Protein AF-A0A958QCX0-F1 (afdb_monomer)

Mean predicted aligned error: 9.84 Å

Radius of gyration: 19.13 Å; Cα contacts (8 Å, |Δi|>4): 173; chains: 1; bounding box: 51×43×52 Å

Structure (mmCIF, N/CA/C/O backbone):
data_AF-A0A958QCX0-F1
#
_entry.id   AF-A0A958QCX0-F1
#
loop_
_atom_site.group_PDB
_atom_site.id
_atom_site.type_symbol
_atom_site.label_atom_id
_atom_site.label_alt_id
_atom_site.label_comp_id
_atom_site.label_asym_id
_atom_site.label_entity_id
_atom_site.label_seq_id
_atom_site.pdbx_PDB_ins_code
_atom_site.Cartn_x
_atom_site.Cartn_y
_atom_site.Cartn_z
_atom_site.occupancy
_atom_site.B_iso_or_equiv
_atom_site.auth_seq_id
_atom_site.auth_comp_id
_atom_site.auth_asym_id
_atom_site.auth_atom_id
_atom_site.pdbx_PDB_model_num
ATOM 1 N N . MET A 1 1 ? 32.734 26.027 -24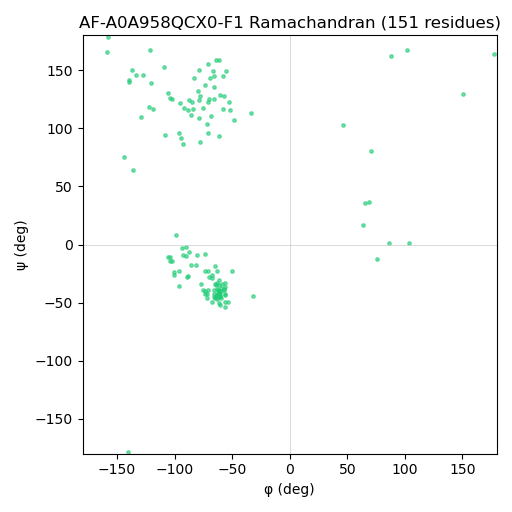.682 1.00 41.69 1 MET A N 1
ATOM 2 C CA . MET A 1 1 ? 32.641 24.551 -24.667 1.00 41.69 1 MET A CA 1
ATOM 3 C C . MET A 1 1 ? 31.955 24.140 -23.377 1.00 41.69 1 MET A C 1
ATOM 5 O O . MET A 1 1 ? 32.583 24.172 -22.328 1.00 41.69 1 MET A O 1
ATOM 9 N N . SER A 1 2 ? 30.650 23.872 -23.441 1.00 46.78 2 SER A N 1
ATOM 10 C CA . SER A 1 2 ? 29.896 23.323 -22.310 1.00 46.78 2 SER A CA 1
ATOM 11 C C . SER A 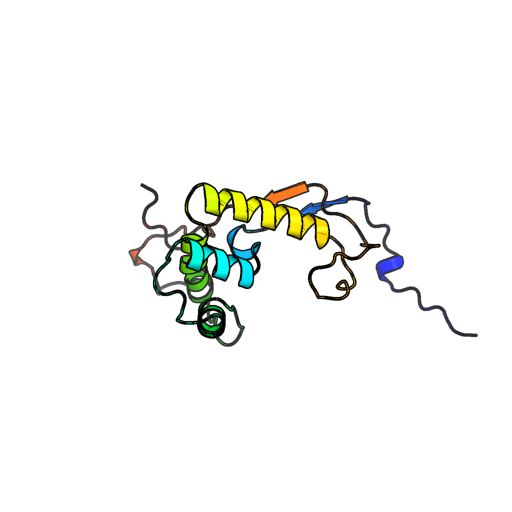1 2 ? 30.336 21.875 -22.117 1.00 46.78 2 SER A C 1
ATOM 13 O O . SER A 1 2 ? 30.280 21.096 -23.068 1.00 46.78 2 SER A O 1
ATOM 15 N N . LYS A 1 3 ? 30.833 21.518 -20.930 1.00 49.53 3 LYS A N 1
ATOM 16 C CA . LYS A 1 3 ? 31.005 20.110 -20.571 1.00 49.53 3 LYS A CA 1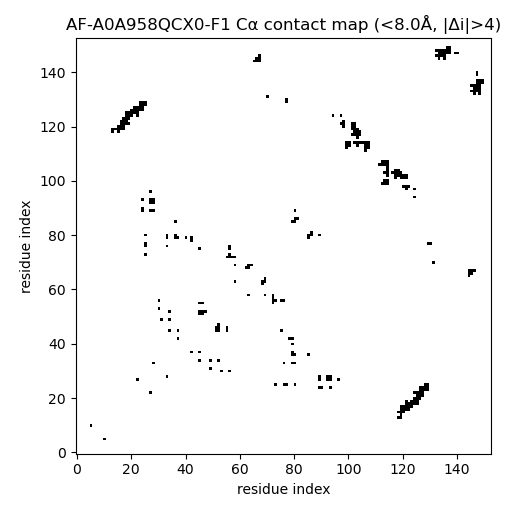
ATOM 17 C C . LYS A 1 3 ? 29.596 19.541 -20.429 1.00 49.53 3 LYS A C 1
ATOM 19 O O . LYS A 1 3 ? 28.893 19.922 -19.500 1.00 49.53 3 LYS A O 1
ATOM 24 N N . ASN A 1 4 ? 29.189 18.668 -21.348 1.00 50.91 4 ASN A N 1
ATOM 25 C CA . ASN A 1 4 ? 28.051 17.781 -21.124 1.00 50.91 4 ASN A CA 1
ATOM 26 C C . ASN A 1 4 ? 28.422 16.909 -19.922 1.00 50.91 4 ASN A C 1
ATOM 28 O O . ASN A 1 4 ? 29.149 15.930 -20.069 1.00 50.91 4 ASN A O 1
ATOM 32 N N . SER A 1 5 ? 28.028 17.328 -18.721 1.00 56.41 5 SER A N 1
ATOM 33 C CA . SER A 1 5 ? 28.139 16.497 -17.531 1.00 56.41 5 SER A CA 1
ATOM 34 C C . SER A 1 5 ? 27.099 15.400 -17.686 1.00 56.41 5 SER A C 1
ATOM 36 O O . SER A 1 5 ? 25.916 15.631 -17.445 1.00 56.41 5 SER A O 1
ATOM 38 N N . VAL A 1 6 ? 27.535 14.250 -18.186 1.00 59.22 6 VAL A N 1
ATOM 39 C CA . VAL A 1 6 ? 26.744 13.022 -18.146 1.00 59.22 6 VAL A CA 1
ATOM 40 C C . VAL A 1 6 ? 26.416 12.763 -16.674 1.00 59.22 6 VAL A C 1
ATOM 42 O O . VAL A 1 6 ? 27.309 12.855 -15.827 1.00 59.22 6 VAL A O 1
ATOM 45 N N . ASP A 1 7 ? 25.137 12.555 -16.351 1.00 62.31 7 ASP A N 1
ATOM 46 C CA . ASP A 1 7 ? 24.739 12.190 -14.991 1.00 62.31 7 ASP A CA 1
ATOM 47 C C . ASP A 1 7 ? 25.442 10.861 -14.662 1.00 62.31 7 ASP A C 1
ATOM 49 O O . ASP A 1 7 ? 25.340 9.927 -15.457 1.00 62.31 7 ASP A O 1
ATOM 53 N N . PRO A 1 8 ? 26.158 10.731 -13.530 1.00 61.44 8 PRO A N 1
ATOM 54 C CA . PRO A 1 8 ? 26.827 9.487 -13.140 1.00 61.44 8 PRO A CA 1
ATOM 55 C C . PRO A 1 8 ? 25.921 8.246 -13.188 1.00 61.44 8 PRO A C 1
ATOM 57 O O . PRO A 1 8 ? 26.400 7.121 -13.297 1.00 61.44 8 PRO A O 1
ATOM 60 N N . LYS A 1 9 ? 24.597 8.425 -13.107 1.00 59.84 9 LYS A N 1
ATOM 61 C CA . LYS A 1 9 ? 23.612 7.342 -13.233 1.00 59.84 9 LYS A CA 1
ATOM 62 C C . LYS A 1 9 ? 23.432 6.819 -14.660 1.00 59.84 9 LYS A C 1
ATOM 64 O O . LYS A 1 9 ? 23.010 5.673 -14.800 1.00 59.84 9 LYS A O 1
ATOM 69 N N . ASP A 1 10 ? 23.767 7.617 -15.672 1.00 66.19 10 ASP A N 1
ATOM 70 C CA . ASP A 1 10 ? 23.792 7.219 -17.085 1.00 66.19 10 ASP A CA 1
ATOM 71 C C . ASP A 1 10 ? 25.082 6.443 -17.441 1.00 66.19 10 ASP A C 1
ATOM 73 O O . ASP A 1 10 ? 25.176 5.865 -18.522 1.00 66.19 10 ASP A O 1
ATOM 77 N N . GLU A 1 11 ? 26.073 6.386 -16.536 1.00 74.19 11 GLU A N 1
ATOM 78 C CA . GLU A 1 11 ? 27.278 5.548 -16.687 1.00 74.19 11 GLU A CA 1
ATOM 79 C C . GLU A 1 11 ? 27.039 4.083 -16.275 1.00 74.19 11 GLU A C 1
ATOM 81 O O . GLU A 1 11 ? 27.812 3.192 -16.637 1.00 74.19 11 GLU A O 1
ATOM 86 N N . ILE A 1 12 ? 25.967 3.811 -15.524 1.00 81.75 12 ILE A N 1
ATOM 87 C CA . ILE A 1 12 ? 25.613 2.466 -15.065 1.00 81.75 12 ILE A CA 1
ATOM 88 C C . ILE A 1 12 ? 24.750 1.784 -16.129 1.00 81.75 12 ILE A C 1
ATOM 90 O O . ILE A 1 12 ? 23.680 2.269 -16.491 1.00 81.75 12 ILE A O 1
ATOM 94 N N . ASN A 1 13 ? 25.181 0.607 -16.586 1.00 86.88 13 ASN A N 1
ATOM 95 C CA . ASN A 1 13 ? 24.378 -0.234 -17.469 1.00 86.88 13 ASN A CA 1
ATOM 96 C C . ASN A 1 13 ? 23.301 -0.976 -16.660 1.00 86.88 13 ASN A C 1
ATOM 98 O O . ASN A 1 13 ? 23.538 -2.073 -16.148 1.00 86.88 13 ASN A O 1
ATOM 102 N N . TRP A 1 14 ? 22.139 -0.345 -16.492 1.00 88.38 14 TRP A N 1
ATOM 103 C CA . TRP A 1 14 ? 20.999 -0.934 -15.791 1.00 88.38 14 TRP A CA 1
ATOM 104 C C . TRP A 1 14 ? 20.385 -2.090 -16.594 1.00 88.38 14 TRP A C 1
ATOM 106 O O . TRP A 1 14 ? 20.303 -2.018 -17.821 1.00 88.38 14 TRP A O 1
ATOM 116 N N . PRO A 1 15 ? 19.923 -3.162 -15.928 1.00 91.94 15 PRO A N 1
ATOM 117 C CA . PRO A 1 15 ? 19.150 -4.193 -16.604 1.00 91.94 15 PRO A CA 1
ATOM 118 C C . PRO A 1 15 ? 17.799 -3.632 -17.062 1.00 91.94 15 PRO A C 1
ATOM 120 O O . PRO A 1 15 ? 17.206 -2.791 -16.389 1.00 91.94 15 PRO A O 1
ATOM 123 N N . GLU A 1 16 ? 17.262 -4.163 -18.162 1.00 91.50 16 GLU A N 1
ATOM 124 C CA . GLU A 1 16 ? 15.935 -3.776 -18.666 1.00 91.50 16 GLU A CA 1
ATOM 125 C C . GLU A 1 16 ? 14.836 -3.987 -17.609 1.00 91.50 16 GLU A C 1
ATOM 127 O O . GLU A 1 16 ? 13.926 -3.166 -17.461 1.00 91.50 16 GLU A O 1
ATOM 132 N N . THR A 1 17 ? 14.945 -5.072 -16.834 1.00 94.75 17 THR A N 1
ATOM 133 C CA . THR A 1 17 ? 14.000 -5.412 -15.767 1.00 94.75 17 THR A CA 1
ATOM 134 C C . THR A 1 17 ? 14.694 -5.806 -14.470 1.00 94.75 17 THR A C 1
ATOM 136 O O . THR A 1 17 ? 15.712 -6.499 -14.496 1.00 94.75 17 THR A O 1
ATOM 139 N N . VAL A 1 18 ? 14.077 -5.469 -13.337 1.00 95.31 18 VAL A N 1
ATOM 140 C CA . VAL A 1 18 ? 14.479 -5.912 -11.992 1.00 95.31 18 VAL A CA 1
ATOM 141 C C . VAL A 1 18 ? 13.354 -6.678 -11.288 1.00 95.31 18 VAL A C 1
ATOM 143 O O . VAL A 1 18 ? 12.198 -6.666 -11.722 1.00 95.31 18 VAL A O 1
ATOM 146 N N . THR A 1 19 ? 13.700 -7.343 -10.184 1.00 95.44 19 THR A N 1
ATOM 147 C CA . THR A 1 19 ? 12.731 -7.930 -9.248 1.00 95.44 19 THR A CA 1
ATOM 148 C C . THR A 1 19 ? 12.630 -7.058 -8.001 1.00 95.44 19 THR A C 1
ATOM 150 O O . THR A 1 19 ? 13.645 -6.806 -7.357 1.00 95.44 19 THR A O 1
ATOM 153 N N . GLU A 1 20 ? 11.418 -6.645 -7.639 1.00 92.75 20 GLU A N 1
ATOM 154 C CA . GLU A 1 20 ? 11.129 -6.029 -6.340 1.00 92.75 20 GLU A CA 1
ATOM 155 C C . GLU A 1 20 ? 10.895 -7.137 -5.303 1.00 92.75 20 GLU A C 1
ATOM 157 O O . GLU A 1 20 ? 9.973 -7.942 -5.452 1.00 92.75 20 GLU A O 1
ATOM 162 N N . LEU A 1 21 ? 11.757 -7.210 -4.287 1.00 93.12 21 LEU A N 1
ATOM 163 C CA . LEU A 1 21 ? 11.828 -8.315 -3.318 1.00 93.12 21 LEU A CA 1
ATOM 164 C C . LEU A 1 21 ? 11.175 -7.989 -1.962 1.00 93.12 21 LEU A C 1
ATOM 166 O O . LEU A 1 21 ? 10.973 -8.877 -1.119 1.00 93.12 21 LEU A O 1
ATOM 170 N N . HIS A 1 22 ? 10.892 -6.712 -1.694 1.00 89.69 22 HIS A N 1
ATOM 171 C CA . HIS A 1 22 ? 10.427 -6.261 -0.388 1.00 89.69 22 HIS A CA 1
ATOM 172 C C . HIS A 1 22 ? 9.409 -5.135 -0.528 1.00 89.69 22 HIS A C 1
ATOM 174 O O . HIS A 1 22 ? 9.660 -3.978 -0.200 1.00 89.69 22 HIS A O 1
ATOM 180 N N . VAL A 1 23 ? 8.198 -5.517 -0.923 1.00 88.94 23 VAL A N 1
ATOM 181 C CA . VAL A 1 23 ? 7.036 -4.632 -0.903 1.00 88.94 23 VAL A CA 1
ATOM 182 C C . VAL A 1 23 ? 5.934 -5.216 -0.017 1.00 88.94 23 VAL A C 1
ATOM 184 O O . VAL A 1 23 ? 5.673 -6.421 -0.029 1.00 88.94 23 VAL A O 1
ATOM 187 N N . HIS A 1 24 ? 5.282 -4.361 0.769 1.00 90.75 24 HIS A N 1
ATOM 188 C CA . HIS A 1 24 ? 4.166 -4.742 1.638 1.00 90.75 24 HIS A CA 1
ATOM 189 C C . HIS A 1 24 ? 2.852 -4.252 1.054 1.00 90.75 24 HIS A C 1
ATOM 191 O O . HIS A 1 24 ? 2.716 -3.066 0.754 1.00 90.75 24 HIS A O 1
ATOM 197 N N . LEU A 1 25 ? 1.857 -5.134 0.962 1.00 91.44 25 LEU A N 1
ATOM 198 C CA . LEU A 1 25 ? 0.535 -4.802 0.426 1.00 91.44 25 LEU A CA 1
ATOM 199 C C . LEU A 1 25 ? -0.128 -3.633 1.173 1.00 91.44 25 LEU A C 1
ATOM 201 O O . LEU A 1 25 ? -0.739 -2.775 0.537 1.00 91.44 25 LEU A O 1
ATOM 205 N N . GLY A 1 26 ? 0.067 -3.557 2.494 1.00 88.38 26 GLY A N 1
ATOM 206 C CA . GLY A 1 26 ? -0.401 -2.446 3.330 1.00 88.38 26 GLY A CA 1
ATOM 207 C C . GLY A 1 26 ? 0.110 -1.082 2.873 1.00 88.38 26 GLY A C 1
ATOM 208 O O . GLY A 1 26 ? -0.649 -0.127 2.795 1.00 88.38 26 GLY A O 1
ATOM 209 N N . GLY A 1 27 ? 1.387 -0.999 2.499 1.00 88.50 27 GLY A N 1
ATOM 210 C CA . GLY A 1 27 ? 2.010 0.251 2.057 1.00 88.50 27 GLY A CA 1
ATOM 211 C C . GLY A 1 27 ? 1.909 0.507 0.552 1.00 88.50 27 GLY A C 1
ATOM 212 O O . GLY A 1 27 ? 2.392 1.528 0.079 1.00 88.50 27 GLY A O 1
ATOM 213 N N . SER A 1 28 ? 1.325 -0.419 -0.213 1.00 90.81 28 SER A N 1
ATOM 214 C CA . SER A 1 28 ? 1.327 -0.365 -1.685 1.00 90.81 28 SER A CA 1
ATOM 215 C C . SER A 1 28 ? 0.104 0.321 -2.285 1.00 90.81 28 SER A C 1
ATOM 217 O O . SER A 1 28 ? 0.051 0.529 -3.496 1.00 90.81 28 SER A O 1
ATOM 219 N N . VAL A 1 29 ? -0.905 0.628 -1.468 1.00 93.00 29 VAL A N 1
ATOM 220 C CA . VAL A 1 29 ? -2.145 1.260 -1.924 1.00 93.00 29 VAL A CA 1
ATOM 221 C C . VAL A 1 29 ? -2.104 2.749 -1.571 1.00 93.00 29 VAL A C 1
ATOM 223 O O . VAL A 1 29 ? -1.916 3.080 -0.401 1.00 93.00 29 VAL A O 1
ATOM 226 N N . PRO A 1 30 ? -2.295 3.661 -2.544 1.00 91.69 30 PRO A N 1
ATOM 227 C CA . PRO A 1 30 ? -2.347 5.093 -2.269 1.00 91.69 30 PRO A CA 1
ATOM 228 C C . PRO A 1 30 ? -3.444 5.454 -1.262 1.00 91.69 30 PRO A C 1
ATOM 230 O O . PRO A 1 30 ? -4.535 4.879 -1.287 1.00 91.69 30 PRO A O 1
ATOM 233 N N . LEU A 1 31 ? -3.188 6.457 -0.417 1.00 93.12 31 LEU A N 1
ATOM 234 C CA . LEU A 1 31 ? -4.099 6.846 0.668 1.00 93.12 31 LEU A CA 1
ATOM 235 C C . LEU A 1 31 ? -5.509 7.201 0.170 1.00 93.12 31 LEU A C 1
ATOM 237 O O . LEU A 1 31 ? -6.490 6.786 0.778 1.00 93.12 31 LEU A O 1
ATOM 241 N N . TYR A 1 32 ? -5.639 7.882 -0.970 1.00 93.19 32 TYR A N 1
ATOM 242 C CA . TYR A 1 32 ? -6.955 8.206 -1.532 1.00 93.19 32 TYR A CA 1
ATOM 243 C C . TYR A 1 32 ? -7.750 6.953 -1.944 1.00 93.19 32 TYR A C 1
ATOM 245 O O . TYR A 1 32 ? -8.960 6.909 -1.747 1.00 93.19 32 TYR A O 1
ATOM 253 N N . ARG A 1 33 ? -7.083 5.895 -2.431 1.00 94.94 33 ARG A N 1
ATOM 254 C CA . ARG A 1 33 ? -7.730 4.605 -2.727 1.00 94.94 33 ARG A CA 1
ATOM 255 C C . ARG A 1 33 ? -8.132 3.872 -1.453 1.00 94.94 33 ARG A C 1
ATOM 257 O O . ARG A 1 33 ? -9.208 3.284 -1.415 1.00 94.94 33 ARG A O 1
ATOM 264 N N . LEU A 1 34 ? -7.302 3.916 -0.408 1.00 95.56 34 LEU A N 1
ATOM 265 C CA . LEU A 1 34 ? -7.666 3.363 0.902 1.00 95.56 34 LEU A CA 1
ATOM 266 C C . LEU A 1 34 ? -8.888 4.081 1.488 1.00 95.56 34 LEU A C 1
ATOM 268 O O . LEU A 1 34 ? -9.778 3.423 2.019 1.00 95.56 34 LEU A O 1
ATOM 272 N N . TRP A 1 35 ? -8.969 5.404 1.343 1.00 96.25 35 TRP A N 1
ATOM 273 C CA . TRP A 1 35 ? -10.139 6.180 1.748 1.00 96.25 35 TRP A CA 1
ATOM 274 C C . TRP A 1 35 ? -11.406 5.750 0.997 1.00 96.25 35 TRP A C 1
ATOM 276 O O . TRP A 1 35 ? -12.395 5.391 1.635 1.00 96.25 35 TRP A O 1
ATOM 286 N N . GLU A 1 36 ? -11.359 5.706 -0.341 1.00 95.94 36 GLU A N 1
ATOM 287 C CA . GLU A 1 36 ? -12.472 5.227 -1.177 1.00 95.94 36 GLU A CA 1
ATOM 288 C C . GLU A 1 36 ? -12.930 3.826 -0.746 1.00 95.94 36 GLU A C 1
ATOM 290 O O . GLU A 1 36 ? -14.111 3.604 -0.483 1.00 95.94 36 GLU A O 1
ATOM 295 N N . MET A 1 37 ? -11.986 2.893 -0.588 1.00 96.75 37 MET A N 1
ATOM 296 C CA . MET A 1 37 ? -12.264 1.526 -0.138 1.00 96.75 37 MET A CA 1
ATOM 297 C C . MET A 1 37 ? -12.879 1.482 1.265 1.00 96.75 37 MET A C 1
ATOM 299 O O . MET A 1 37 ? -13.771 0.673 1.522 1.00 96.75 37 MET A O 1
ATOM 303 N N . GLY A 1 38 ? -12.408 2.329 2.182 1.00 95.88 38 GLY A N 1
ATOM 304 C CA . GLY A 1 38 ? -12.935 2.428 3.540 1.00 95.88 38 GLY A CA 1
ATOM 305 C C . GLY A 1 38 ? -14.385 2.910 3.561 1.00 95.88 38 GLY A C 1
ATOM 306 O O . GLY A 1 38 ? -15.215 2.314 4.252 1.00 95.88 38 GLY A O 1
ATOM 307 N N . ILE A 1 39 ? -14.699 3.934 2.762 1.00 96.56 39 ILE A N 1
ATOM 308 C CA . ILE A 1 39 ? -16.048 4.498 2.630 1.00 96.56 39 ILE A CA 1
ATOM 309 C C . ILE A 1 39 ? -17.006 3.508 1.968 1.00 96.56 39 ILE A C 1
ATOM 311 O O . ILE A 1 39 ? -18.066 3.235 2.528 1.00 96.56 39 ILE A O 1
ATOM 315 N N . GLU A 1 40 ? -16.625 2.912 0.835 1.00 95.44 40 GLU A N 1
ATOM 316 C CA . GLU A 1 40 ? -17.449 1.926 0.115 1.00 95.44 40 GLU A CA 1
ATOM 317 C C . GLU A 1 40 ? -17.845 0.735 0.999 1.00 95.44 40 GLU A C 1
ATOM 319 O O . GLU A 1 40 ? -18.930 0.171 0.861 1.00 95.44 40 GLU A O 1
ATOM 324 N N . ARG A 1 41 ? -16.970 0.358 1.934 1.00 94.38 41 ARG A N 1
ATOM 325 C CA . ARG A 1 41 ? -17.191 -0.753 2.864 1.00 94.38 41 ARG A CA 1
ATOM 326 C C . ARG A 1 41 ? -17.874 -0.360 4.171 1.00 94.38 41 ARG A C 1
ATOM 328 O O . ARG A 1 41 ? -18.212 -1.247 4.953 1.00 94.38 41 ARG A O 1
ATOM 335 N N . GLY A 1 42 ? -18.027 0.932 4.451 1.00 94.44 42 GLY A N 1
ATOM 336 C CA . 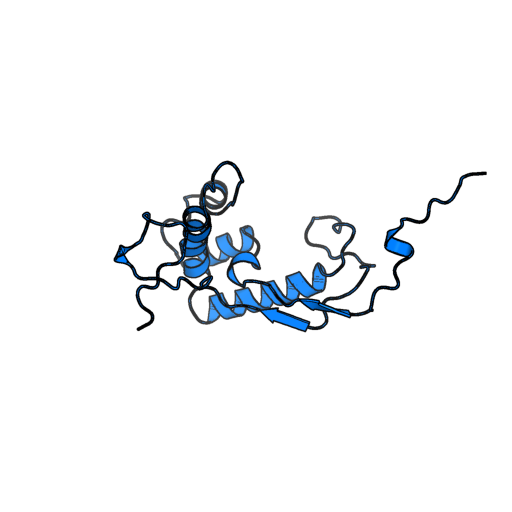GLY A 1 42 ? -18.542 1.414 5.732 1.00 94.44 42 GLY A CA 1
ATOM 337 C C . GLY A 1 42 ? -17.625 1.099 6.922 1.00 94.44 42 GLY A C 1
ATOM 338 O O . GLY A 1 42 ? -18.113 0.802 8.016 1.00 94.44 42 GLY A O 1
ATOM 339 N N . VAL A 1 43 ? -16.299 1.135 6.729 1.00 94.62 43 VAL A N 1
ATOM 340 C CA . VAL A 1 43 ? -15.332 0.940 7.822 1.00 94.62 43 VAL A CA 1
ATOM 341 C C . VAL A 1 43 ? -15.454 2.097 8.813 1.00 94.62 43 VAL A C 1
ATOM 343 O O . VAL A 1 43 ? -15.352 3.265 8.452 1.00 94.62 43 VAL A O 1
ATOM 346 N N . ARG A 1 44 ? -15.671 1.782 10.092 1.00 93.12 44 ARG A N 1
ATOM 347 C CA . ARG A 1 44 ? -15.828 2.798 11.141 1.00 93.12 44 ARG A CA 1
ATOM 348 C C . ARG A 1 44 ? -14.486 3.366 11.593 1.00 93.12 44 ARG A C 1
ATOM 350 O O . ARG A 1 44 ? -13.477 2.666 11.652 1.00 93.12 44 ARG A O 1
ATOM 357 N N . GLY A 1 45 ? -14.509 4.630 12.016 1.00 90.44 45 GLY A N 1
ATOM 358 C CA . GLY A 1 45 ? -13.360 5.282 12.644 1.00 90.44 45 GLY A CA 1
ATOM 359 C C . GLY A 1 45 ? -12.204 5.533 11.677 1.00 90.44 45 GLY A C 1
ATOM 360 O O . GLY A 1 45 ? -11.053 5.374 12.078 1.00 90.44 45 GLY A O 1
ATOM 361 N N . ILE A 1 46 ? -12.511 5.866 10.422 1.00 92.06 46 ILE A N 1
ATOM 362 C CA . ILE A 1 46 ? -11.541 6.308 9.407 1.00 92.06 46 ILE A CA 1
ATOM 363 C C . ILE A 1 46 ? -11.504 7.840 9.256 1.00 92.06 46 ILE A C 1
ATOM 365 O O . ILE A 1 46 ? -10.841 8.333 8.359 1.00 92.06 46 ILE A O 1
ATOM 369 N N . GLY A 1 47 ? -12.183 8.585 10.135 1.00 92.19 47 GLY A N 1
ATOM 370 C CA . GLY A 1 47 ? -12.348 10.039 10.025 1.00 92.19 47 GLY A CA 1
ATOM 371 C C . GLY A 1 47 ? -13.722 10.434 9.483 1.00 92.19 47 GLY A C 1
ATOM 372 O O . GLY A 1 47 ? -14.486 9.574 9.036 1.00 92.19 47 GLY A O 1
ATOM 373 N N . SER A 1 48 ? -14.060 11.720 9.584 1.00 92.69 48 SER A N 1
ATOM 374 C CA . SER A 1 48 ? -15.300 12.272 9.022 1.00 92.69 48 SER A CA 1
ATOM 375 C C . SER A 1 48 ? -15.127 12.727 7.572 1.00 92.69 48 SER A C 1
ATOM 377 O O . SER A 1 48 ? -16.073 12.668 6.785 1.00 92.69 48 SER A O 1
ATOM 379 N N . ASP A 1 49 ? -13.902 13.099 7.207 1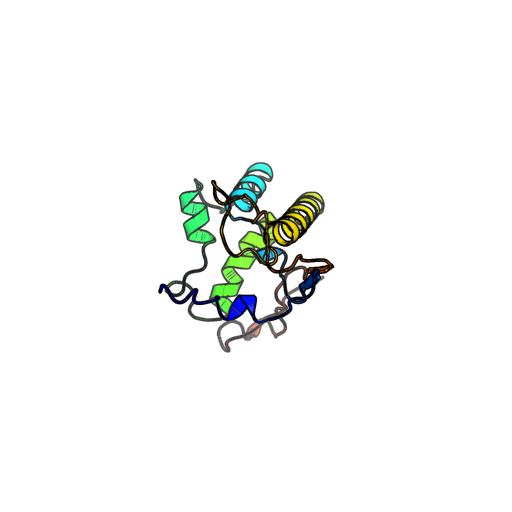.00 96.00 49 ASP A N 1
ATOM 380 C CA . ASP A 1 49 ? -13.502 13.479 5.862 1.00 96.00 49 ASP A CA 1
ATOM 381 C C . ASP A 1 49 ? -12.108 12.930 5.503 1.00 96.00 49 ASP A C 1
ATOM 383 O O . ASP A 1 49 ? -11.467 12.203 6.267 1.00 96.00 49 ASP A O 1
ATOM 387 N N . TYR A 1 50 ? -11.640 13.261 4.298 1.00 95.44 50 TYR A N 1
ATOM 388 C CA . TYR A 1 50 ? -10.347 12.794 3.806 1.00 95.44 50 TYR A CA 1
ATOM 389 C C . TYR A 1 50 ? -9.152 13.392 4.568 1.00 95.44 50 TYR A C 1
ATOM 391 O O . TYR A 1 50 ? -8.112 12.746 4.657 1.00 95.44 50 TYR A O 1
ATOM 399 N N . GLN A 1 51 ? -9.268 14.600 5.127 1.00 96.06 51 GLN A N 1
ATOM 400 C CA . GLN A 1 51 ? -8.176 15.203 5.896 1.00 96.06 51 GLN A CA 1
ATOM 401 C C . GLN A 1 51 ? -8.017 14.498 7.242 1.00 96.06 51 GLN A C 1
ATOM 403 O O . GLN A 1 51 ? -6.898 14.139 7.603 1.00 96.06 51 GLN A O 1
ATOM 408 N N . ASP A 1 52 ? -9.124 14.192 7.923 1.00 94.94 52 ASP A N 1
ATOM 409 C CA . ASP A 1 52 ? -9.106 13.347 9.121 1.00 94.94 52 ASP A CA 1
ATOM 410 C C . ASP A 1 52 ? -8.457 11.988 8.827 1.00 94.94 52 ASP A C 1
ATOM 412 O O . ASP A 1 52 ? -7.638 11.488 9.601 1.00 94.94 52 ASP A O 1
ATOM 416 N N . PHE A 1 53 ? -8.796 11.388 7.681 1.00 95.31 53 PHE A N 1
ATOM 417 C CA . PHE A 1 53 ? -8.200 10.128 7.251 1.00 95.31 53 PHE A CA 1
ATOM 418 C C . PHE A 1 53 ? -6.685 10.238 7.056 1.00 95.31 53 PHE A C 1
ATOM 420 O O . PHE A 1 53 ? -5.941 9.355 7.494 1.00 95.31 53 PHE A O 1
ATOM 427 N N . LEU A 1 54 ? -6.210 11.317 6.426 1.00 93.69 54 LEU A N 1
ATOM 428 C CA . LEU A 1 54 ? -4.781 11.580 6.276 1.00 93.69 54 LEU A CA 1
ATOM 429 C C . LEU A 1 54 ? -4.102 11.749 7.637 1.00 93.69 54 LEU A C 1
ATOM 431 O O . LEU A 1 54 ? -3.046 11.165 7.850 1.00 93.69 54 LEU A O 1
ATOM 435 N N . GLU A 1 55 ? -4.706 12.468 8.580 1.00 91.31 55 GLU A N 1
ATOM 436 C CA . GLU A 1 55 ? -4.135 12.638 9.921 1.00 91.31 55 GLU A CA 1
ATOM 437 C C . GLU A 1 55 ? -3.978 11.310 10.674 1.00 91.31 55 GLU A C 1
ATOM 439 O O . GLU A 1 55 ? -2.988 11.132 11.390 1.00 91.31 55 GLU A O 1
ATOM 444 N N . ILE A 1 56 ? -4.910 10.371 10.468 1.00 90.44 56 ILE A N 1
ATOM 445 C CA . ILE A 1 56 ? -4.888 9.020 11.051 1.00 90.44 56 ILE A CA 1
ATOM 446 C C . ILE A 1 56 ? -3.863 8.107 10.362 1.00 90.44 56 ILE A C 1
ATOM 448 O O . ILE A 1 56 ? -3.235 7.282 11.023 1.00 90.44 56 ILE A O 1
ATOM 452 N N . THR A 1 57 ? -3.726 8.194 9.036 1.00 89.25 57 THR A N 1
ATOM 453 C CA . THR A 1 57 ? -2.992 7.190 8.236 1.00 89.25 57 THR A CA 1
ATOM 454 C C . THR A 1 57 ? -1.609 7.625 7.770 1.00 89.25 57 THR A C 1
ATOM 456 O O . THR A 1 57 ? -0.809 6.795 7.335 1.00 89.25 57 THR A O 1
ATOM 459 N N . LYS A 1 58 ? -1.295 8.917 7.846 1.00 87.00 58 LYS A N 1
ATOM 460 C CA . LYS A 1 58 ? -0.014 9.447 7.392 1.00 87.00 58 LYS A CA 1
ATOM 461 C C . LYS A 1 58 ? 1.078 9.181 8.422 1.00 87.00 58 LYS A C 1
ATOM 463 O O . LYS A 1 58 ? 1.005 9.596 9.576 1.00 87.00 58 LYS A O 1
ATOM 468 N N . ILE A 1 59 ? 2.136 8.531 7.955 1.00 84.31 59 ILE A N 1
ATOM 469 C CA . ILE A 1 59 ? 3.330 8.238 8.741 1.00 84.31 59 ILE A CA 1
ATOM 470 C C . ILE A 1 59 ? 4.296 9.417 8.622 1.00 84.31 59 ILE A C 1
ATOM 472 O O . ILE A 1 59 ? 4.805 9.705 7.540 1.00 84.31 59 ILE A O 1
ATOM 476 N N . GLU A 1 60 ? 4.553 10.094 9.740 1.00 85.12 60 GLU A N 1
ATOM 477 C CA . GLU A 1 60 ? 5.456 11.245 9.820 1.00 85.12 60 GLU A CA 1
ATOM 478 C C . GLU A 1 60 ? 6.501 11.034 10.920 1.00 85.12 60 GLU A C 1
ATOM 480 O O . GLU A 1 60 ? 6.221 10.436 11.962 1.00 85.12 60 GLU A O 1
ATOM 485 N N . SER A 1 61 ? 7.716 11.543 10.703 1.00 81.38 61 SER A N 1
ATOM 486 C CA . SER A 1 61 ? 8.862 11.347 11.605 1.00 81.38 61 SER A CA 1
ATOM 487 C C . SER A 1 61 ? 8.668 11.938 13.005 1.00 81.38 61 SER A C 1
ATOM 489 O O . SER A 1 61 ? 9.315 11.504 13.950 1.00 81.38 61 SER A O 1
ATOM 491 N N . ASN A 1 62 ? 7.781 12.920 13.155 1.00 83.81 62 ASN A N 1
ATOM 492 C CA . ASN A 1 62 ? 7.393 13.514 14.435 1.00 83.81 62 ASN A CA 1
ATOM 493 C C . ASN A 1 62 ? 6.256 12.751 15.146 1.00 83.81 62 ASN A C 1
ATOM 495 O O . ASN A 1 62 ? 6.056 12.963 16.343 1.00 83.81 62 ASN A O 1
ATOM 499 N N . LYS A 1 63 ? 5.508 11.896 14.434 1.00 79.06 63 LYS A N 1
ATOM 500 C CA . LYS A 1 63 ? 4.382 11.110 14.971 1.00 79.06 63 LYS A CA 1
ATOM 501 C C . LYS A 1 63 ? 4.801 9.693 15.369 1.00 79.06 63 LYS A C 1
ATOM 503 O O . LYS A 1 63 ? 4.323 9.180 16.377 1.00 79.06 63 LYS A O 1
ATOM 508 N N . VAL A 1 64 ? 5.717 9.085 14.616 1.00 82.56 64 VAL A N 1
ATOM 509 C CA . VAL A 1 64 ? 6.219 7.726 14.868 1.00 82.56 64 VAL A CA 1
ATOM 510 C C . VAL A 1 64 ? 7.469 7.769 15.741 1.00 82.56 64 VAL A C 1
ATOM 512 O O . VAL A 1 64 ? 8.490 8.325 15.345 1.00 82.56 64 VAL A O 1
ATOM 515 N N . LYS A 1 65 ? 7.389 7.173 16.934 1.00 83.56 65 LYS A N 1
ATOM 516 C CA . LYS A 1 65 ? 8.474 7.169 17.934 1.00 83.56 65 LYS A CA 1
ATOM 517 C C . LYS A 1 65 ? 9.263 5.863 17.950 1.00 83.56 65 LYS A C 1
ATOM 519 O O . LYS A 1 65 ? 10.424 5.848 18.346 1.00 83.56 65 LYS A O 1
ATOM 524 N N . ASP A 1 66 ? 8.625 4.781 17.529 1.00 81.31 66 ASP A N 1
ATOM 525 C CA . ASP A 1 66 ? 9.129 3.414 17.576 1.00 81.31 66 ASP A CA 1
ATOM 526 C C . ASP A 1 66 ? 8.398 2.540 16.542 1.00 81.31 66 ASP A C 1
ATOM 528 O O . ASP A 1 66 ? 7.521 2.994 15.803 1.00 81.31 66 ASP A O 1
ATOM 532 N N . LEU A 1 67 ? 8.787 1.268 16.464 1.00 79.06 67 LEU A N 1
ATOM 533 C CA . LEU A 1 67 ? 8.157 0.313 15.558 1.00 79.06 67 LEU A CA 1
ATOM 534 C C . LEU A 1 67 ? 6.676 0.084 15.896 1.00 79.06 67 LEU A C 1
ATOM 536 O O . LEU A 1 67 ? 5.879 -0.121 14.988 1.00 79.06 67 LEU A O 1
ATOM 540 N N . ASP A 1 68 ? 6.285 0.138 17.166 1.00 78.94 68 ASP A N 1
ATOM 541 C CA . ASP A 1 68 ? 4.906 -0.154 17.560 1.00 78.94 68 ASP A CA 1
ATOM 542 C C . ASP A 1 68 ? 3.955 0.970 17.126 1.00 78.94 68 ASP A C 1
ATOM 544 O O . ASP A 1 68 ? 2.947 0.699 16.478 1.00 78.94 68 ASP A O 1
ATOM 548 N N . SER A 1 69 ? 4.325 2.231 17.357 1.00 79.75 69 SER A N 1
ATOM 549 C CA . SER A 1 69 ? 3.584 3.401 16.861 1.00 79.75 69 SER A CA 1
ATOM 550 C C . SER A 1 69 ? 3.510 3.454 15.331 1.00 79.75 69 SER A C 1
ATOM 552 O O . SER A 1 69 ? 2.514 3.912 14.774 1.00 79.75 69 SER A O 1
ATOM 554 N N . TYR A 1 70 ? 4.520 2.932 14.626 1.00 82.62 70 TYR A N 1
ATOM 555 C CA . TYR A 1 70 ? 4.449 2.725 13.176 1.00 82.62 70 TYR A CA 1
ATOM 556 C C . TYR A 1 70 ? 3.398 1.669 12.797 1.00 82.62 70 TYR A C 1
ATOM 558 O O . TYR A 1 70 ? 2.620 1.867 11.864 1.00 82.62 70 TYR A O 1
ATOM 566 N N . LEU A 1 71 ? 3.369 0.540 13.511 1.00 82.19 71 LEU A N 1
ATOM 567 C CA . LEU A 1 71 ? 2.475 -0.587 13.232 1.00 82.19 71 LEU A CA 1
ATOM 568 C C . LEU A 1 71 ? 1.005 -0.294 13.551 1.00 82.19 71 LEU A C 1
ATOM 570 O O . LEU A 1 71 ? 0.132 -0.859 12.895 1.00 82.19 71 LEU A O 1
ATOM 574 N N . GLU A 1 72 ? 0.714 0.594 14.500 1.00 82.44 72 GLU A N 1
ATOM 575 C CA . GLU A 1 72 ? -0.661 1.006 14.826 1.00 82.44 72 GLU A CA 1
ATOM 576 C C . GLU A 1 72 ? -1.391 1.623 13.625 1.00 82.44 72 GLU A C 1
ATOM 578 O O . GLU A 1 72 ? -2.587 1.399 13.432 1.00 82.44 72 GLU A O 1
ATOM 583 N N . VAL A 1 73 ? -0.667 2.337 12.758 1.00 86.25 73 VAL A N 1
ATOM 584 C CA . VAL A 1 73 ? -1.227 2.888 11.515 1.00 86.25 73 VAL A CA 1
ATOM 585 C C . VAL A 1 73 ? -1.718 1.768 10.591 1.00 86.25 73 VAL A C 1
ATOM 587 O O . VAL A 1 73 ? -2.784 1.868 9.973 1.00 86.25 73 VAL A O 1
ATOM 590 N N . TYR A 1 74 ? -0.971 0.664 10.534 1.00 86.69 74 TYR A N 1
ATOM 591 C CA . TYR A 1 74 ? -1.297 -0.471 9.679 1.00 86.69 74 TYR A CA 1
ATOM 592 C C . TYR A 1 74 ? -2.511 -1.263 10.160 1.00 86.69 74 TYR A C 1
ATOM 594 O O . TYR A 1 74 ? -3.182 -1.848 9.318 1.00 86.69 74 TYR A O 1
ATOM 602 N N . ASP A 1 75 ? -2.884 -1.204 11.442 1.00 85.75 75 ASP A N 1
ATOM 603 C CA . ASP A 1 75 ? -4.103 -1.866 11.932 1.00 85.75 75 ASP A CA 1
ATOM 604 C C . ASP A 1 75 ? -5.355 -1.331 11.216 1.00 85.75 75 ASP A C 1
ATOM 606 O O . ASP A 1 75 ? -6.267 -2.083 10.858 1.00 85.75 75 ASP A O 1
ATOM 610 N N . LYS A 1 76 ? -5.390 -0.022 10.930 1.00 88.62 76 LYS A N 1
ATOM 611 C CA . LYS A 1 76 ? -6.487 0.589 10.168 1.00 88.62 76 LYS A CA 1
ATOM 612 C C . LYS A 1 76 ? -6.417 0.236 8.684 1.00 88.62 76 LYS A C 1
ATOM 614 O O . LYS A 1 76 ? -7.444 -0.064 8.075 1.00 88.62 76 LYS A O 1
ATOM 619 N N . ILE A 1 77 ? -5.219 0.276 8.109 1.00 92.12 77 ILE A N 1
ATOM 620 C CA . ILE A 1 77 ? -4.995 -0.017 6.690 1.00 92.12 77 ILE A CA 1
ATOM 621 C C . ILE A 1 77 ? -5.375 -1.469 6.383 1.00 92.12 77 ILE A C 1
ATOM 623 O O . ILE A 1 77 ? -6.131 -1.729 5.450 1.00 92.12 77 ILE A O 1
ATOM 627 N N . GLU A 1 78 ? -4.933 -2.414 7.208 1.00 90.19 78 GLU A N 1
ATOM 628 C CA . GLU A 1 78 ? -5.253 -3.833 7.066 1.00 90.19 78 GLU A CA 1
ATOM 629 C C . GLU A 1 78 ? -6.751 -4.090 7.227 1.00 90.19 78 GLU A C 1
ATOM 631 O O . GLU A 1 78 ? -7.330 -4.866 6.465 1.00 90.19 78 GLU A O 1
ATOM 636 N N . LEU A 1 79 ? -7.419 -3.381 8.143 1.00 91.31 79 LEU A N 1
ATOM 637 C CA . LEU A 1 79 ? -8.874 -3.439 8.260 1.00 91.31 79 LEU A CA 1
ATOM 638 C C . LEU A 1 79 ? -9.565 -2.982 6.964 1.00 91.31 79 LEU A C 1
ATOM 640 O O . LEU A 1 79 ? -10.480 -3.660 6.496 1.00 91.31 79 LEU A O 1
ATOM 644 N N . ILE A 1 80 ? -9.111 -1.888 6.347 1.00 94.75 80 ILE A N 1
ATOM 645 C CA . ILE A 1 80 ? -9.630 -1.383 5.060 1.00 94.75 80 ILE A CA 1
ATOM 646 C C . ILE A 1 80 ? -9.358 -2.357 3.910 1.00 94.75 80 ILE A C 1
ATOM 648 O O . ILE A 1 80 ? -10.177 -2.489 2.997 1.00 94.75 80 ILE A O 1
ATOM 652 N N . GLN A 1 81 ? -8.232 -3.062 3.949 1.00 93.94 81 GLN A N 1
ATOM 653 C CA . GLN A 1 81 ? -7.840 -4.030 2.928 1.00 93.94 81 GLN A CA 1
ATOM 654 C C . GLN A 1 81 ? -8.383 -5.443 3.184 1.00 93.94 81 GLN A C 1
ATOM 656 O O . GLN A 1 81 ? -8.244 -6.308 2.326 1.00 93.94 81 GLN A O 1
ATOM 661 N N . SER A 1 82 ? -9.025 -5.690 4.329 1.00 91.31 82 SER A N 1
ATOM 662 C CA . SER A 1 82 ? -9.473 -7.026 4.740 1.00 91.31 82 SER A CA 1
ATOM 663 C C . SER A 1 82 ? -10.568 -7.618 3.839 1.00 91.31 82 SER A C 1
ATOM 665 O O . SER A 1 82 ? -11.471 -6.926 3.388 1.00 91.31 82 SER A O 1
ATOM 667 N N . GLY A 1 83 ? -10.558 -8.929 3.624 1.00 90.94 83 GLY A N 1
ATOM 668 C CA . GLY A 1 83 ? -11.600 -9.626 2.864 1.00 90.94 83 GLY A CA 1
ATOM 669 C C . GLY A 1 83 ? -11.358 -9.689 1.346 1.00 90.94 83 GLY A C 1
ATOM 670 O O . GLY A 1 83 ? -10.539 -8.942 0.809 1.00 90.94 83 GLY A O 1
ATOM 671 N N . PRO A 1 84 ? -12.045 -10.603 0.633 1.00 93.81 84 PRO A N 1
ATOM 672 C CA . PRO A 1 84 ? -11.612 -11.051 -0.693 1.00 93.81 84 PRO A CA 1
ATOM 673 C C . PRO A 1 84 ? -11.518 -9.941 -1.744 1.00 93.81 84 PRO A C 1
ATOM 675 O O . PRO A 1 84 ? -10.509 -9.844 -2.440 1.00 93.81 84 PRO A O 1
ATOM 678 N N . GLU A 1 85 ? -12.533 -9.076 -1.840 1.00 95.44 85 GLU A N 1
ATOM 679 C CA . GLU A 1 85 ? -12.547 -8.029 -2.870 1.00 95.44 85 GLU A CA 1
ATOM 680 C C . GLU A 1 85 ? -11.557 -6.899 -2.566 1.00 95.44 85 GLU A C 1
ATOM 682 O O . GLU A 1 85 ? -10.845 -6.443 -3.459 1.00 95.44 85 GLU A O 1
ATOM 687 N N . ALA A 1 86 ? -11.445 -6.484 -1.301 1.00 94.81 86 ALA A N 1
ATOM 688 C CA . ALA A 1 86 ? -10.505 -5.440 -0.899 1.00 94.81 86 ALA A CA 1
ATOM 689 C C . ALA A 1 86 ? -9.046 -5.892 -1.071 1.00 94.81 86 ALA A C 1
ATOM 691 O O . ALA A 1 86 ? -8.218 -5.127 -1.572 1.00 94.81 86 ALA A O 1
AT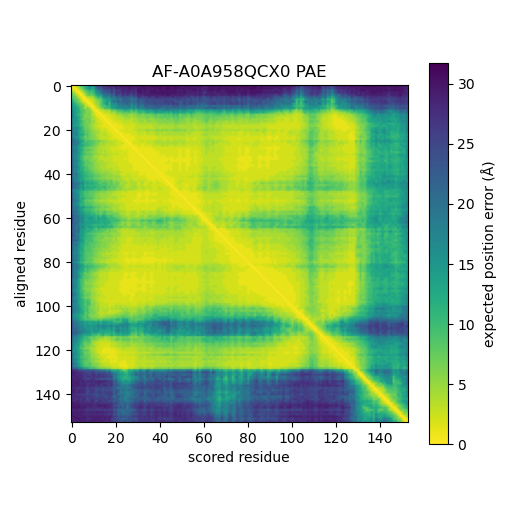OM 692 N N . VAL A 1 87 ? -8.746 -7.154 -0.749 1.00 94.88 87 VAL A N 1
ATOM 693 C CA . VAL A 1 87 ? -7.446 -7.777 -1.021 1.00 94.88 87 VAL A CA 1
ATOM 694 C C . VAL A 1 87 ? -7.173 -7.816 -2.525 1.00 94.88 87 VAL A C 1
ATOM 696 O O . VAL A 1 87 ? -6.119 -7.355 -2.961 1.00 94.88 87 VAL A O 1
ATOM 699 N N . ARG A 1 88 ? -8.123 -8.305 -3.337 1.00 96.44 88 ARG A N 1
ATOM 700 C CA . ARG A 1 88 ? -7.976 -8.373 -4.801 1.00 96.44 88 ARG A CA 1
ATOM 701 C C . ARG A 1 88 ? -7.671 -6.999 -5.392 1.00 96.44 88 ARG A C 1
ATOM 703 O O . ARG A 1 88 ? -6.708 -6.858 -6.145 1.00 96.44 88 ARG A O 1
ATOM 710 N N . ARG A 1 89 ? -8.450 -5.981 -5.013 1.00 96.25 89 ARG A N 1
ATOM 711 C CA . ARG A 1 89 ? -8.246 -4.595 -5.452 1.00 96.25 89 ARG A CA 1
ATOM 712 C C . ARG A 1 89 ? -6.873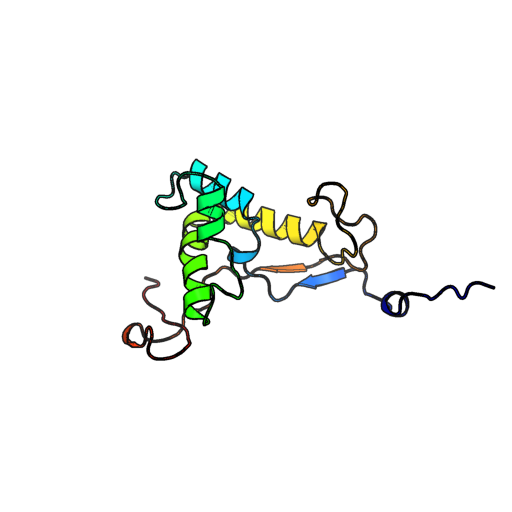 -4.075 -5.022 1.00 96.25 89 ARG A C 1
ATOM 714 O O . ARG A 1 89 ? -6.168 -3.502 -5.848 1.00 96.25 89 ARG A O 1
ATOM 721 N N . SER A 1 90 ? -6.462 -4.331 -3.781 1.00 96.06 90 SER A N 1
ATOM 722 C CA . SER A 1 90 ? -5.154 -3.905 -3.262 1.00 96.06 90 SER A CA 1
ATOM 723 C C . SER A 1 90 ? -3.990 -4.513 -4.047 1.00 96.06 90 SER A C 1
ATOM 725 O O . SER A 1 90 ? -3.043 -3.805 -4.376 1.00 96.06 90 SER A O 1
ATOM 727 N N . ILE A 1 91 ? -4.068 -5.800 -4.403 1.00 96.25 91 ILE A N 1
ATOM 728 C CA . ILE A 1 91 ? -3.038 -6.483 -5.203 1.00 96.25 91 ILE A CA 1
ATOM 729 C C . ILE A 1 91 ? -2.950 -5.874 -6.602 1.00 96.25 91 ILE A C 1
ATOM 731 O O . ILE A 1 91 ? -1.851 -5.608 -7.085 1.00 96.25 91 ILE A O 1
ATOM 735 N N . MET A 1 92 ? -4.092 -5.627 -7.252 1.00 96.38 92 MET A N 1
ATOM 736 C CA . MET A 1 92 ? -4.105 -5.008 -8.580 1.00 96.38 92 MET A CA 1
ATOM 737 C C . MET A 1 92 ? -3.482 -3.611 -8.546 1.00 96.38 92 MET A C 1
ATOM 739 O O . MET A 1 92 ? -2.664 -3.292 -9.405 1.00 96.38 92 MET A O 1
ATOM 743 N N . ILE A 1 93 ? -3.812 -2.808 -7.530 1.00 94.94 93 ILE A N 1
ATOM 744 C CA . ILE A 1 93 ? -3.215 -1.484 -7.327 1.00 94.94 93 ILE A CA 1
ATOM 745 C C . ILE A 1 93 ? -1.702 -1.597 -7.103 1.00 94.94 93 ILE A C 1
ATOM 747 O O . ILE A 1 93 ? -0.951 -0.865 -7.739 1.00 94.94 93 ILE A O 1
ATOM 751 N N . ALA A 1 94 ? -1.244 -2.532 -6.266 1.00 94.12 94 ALA A N 1
ATOM 752 C CA . ALA A 1 94 ? 0.178 -2.725 -5.981 1.00 94.12 94 ALA A CA 1
ATOM 753 C C . ALA A 1 94 ? 0.982 -3.108 -7.237 1.00 94.12 94 ALA A C 1
ATOM 755 O O . ALA A 1 94 ? 2.043 -2.541 -7.493 1.00 94.12 94 ALA A O 1
ATOM 756 N N . ILE A 1 95 ? 0.461 -4.036 -8.049 1.00 94.19 95 ILE A N 1
ATOM 757 C CA . ILE A 1 95 ? 1.095 -4.461 -9.306 1.00 94.19 95 ILE A CA 1
ATOM 758 C C . ILE A 1 95 ? 1.145 -3.303 -10.307 1.00 94.19 95 ILE A C 1
ATOM 760 O O . ILE A 1 95 ? 2.190 -3.061 -10.908 1.00 94.19 95 ILE A O 1
ATOM 764 N N . LEU A 1 96 ? 0.036 -2.574 -10.475 1.00 91.50 96 LEU A N 1
ATOM 765 C CA . LEU A 1 96 ? -0.019 -1.418 -11.373 1.00 91.50 96 LEU A CA 1
ATOM 766 C C . LEU A 1 96 ? 0.929 -0.308 -10.918 1.00 91.50 96 LEU A C 1
ATOM 768 O O . LEU A 1 96 ? 1.640 0.253 -11.745 1.00 91.50 96 LEU A O 1
ATOM 772 N N . GLY A 1 97 ? 0.981 -0.037 -9.613 1.00 89.75 97 GLY A N 1
ATOM 773 C CA . GLY A 1 97 ? 1.917 0.910 -9.022 1.00 89.75 97 GLY A CA 1
ATOM 774 C C . GLY A 1 97 ? 3.356 0.539 -9.357 1.00 89.75 97 GLY A C 1
ATOM 775 O O . GLY A 1 97 ? 4.055 1.344 -9.955 1.00 89.75 97 GLY A O 1
ATOM 776 N N . ALA A 1 98 ? 3.771 -0.699 -9.078 1.00 91.25 98 ALA A N 1
ATOM 777 C CA . ALA A 1 98 ? 5.121 -1.169 -9.389 1.00 91.25 98 ALA A CA 1
ATOM 778 C C . ALA A 1 98 ? 5.452 -1.094 -10.892 1.00 91.25 98 ALA A C 1
ATOM 780 O O . ALA A 1 98 ? 6.560 -0.706 -11.263 1.00 91.25 98 ALA A O 1
ATOM 781 N N . TYR A 1 99 ? 4.496 -1.436 -11.762 1.00 88.81 99 TYR A N 1
ATOM 782 C CA . TYR A 1 99 ? 4.673 -1.358 -13.213 1.00 88.81 99 TYR A CA 1
ATOM 783 C C . TYR A 1 99 ? 4.851 0.084 -13.706 1.00 88.81 99 TYR A C 1
ATOM 785 O O . TYR A 1 99 ? 5.705 0.339 -14.553 1.00 88.81 99 TYR A O 1
ATOM 793 N N . LEU A 1 100 ? 4.055 1.020 -13.182 1.00 85.56 100 LEU A N 1
ATOM 794 C CA . LEU A 1 100 ? 4.090 2.423 -13.590 1.00 85.56 100 LEU A CA 1
ATOM 795 C C . LEU A 1 100 ? 5.274 3.176 -12.981 1.00 85.56 100 LEU A C 1
ATOM 797 O O . LEU A 1 100 ? 5.804 4.068 -13.640 1.00 85.56 100 LEU A O 1
ATOM 801 N N . THR A 1 101 ? 5.676 2.829 -11.750 1.00 85.19 101 THR A N 1
ATOM 802 C CA . THR A 1 101 ? 6.656 3.604 -10.974 1.00 85.19 101 THR A CA 1
ATOM 803 C C . THR A 1 101 ? 8.063 3.035 -10.894 1.00 85.19 101 THR A C 1
ATOM 805 O O . THR A 1 101 ? 8.996 3.744 -10.507 1.00 85.19 101 THR A O 1
ATOM 808 N N . GLY A 1 102 ? 8.252 1.792 -11.332 1.00 87.44 102 GLY A N 1
ATOM 809 C CA . GLY A 1 102 ? 9.562 1.160 -11.425 1.00 87.44 102 GLY A CA 1
ATOM 810 C C . GLY A 1 102 ? 10.566 1.992 -12.212 1.00 87.44 102 GLY A C 1
ATOM 811 O O . GLY A 1 102 ? 10.322 2.313 -13.370 1.00 87.44 102 GLY A O 1
ATOM 812 N N . GLY A 1 103 ? 11.695 2.332 -11.587 1.00 84.94 103 GLY A N 1
ATOM 813 C CA . GLY A 1 103 ? 12.795 3.024 -12.260 1.00 84.94 103 GLY A CA 1
ATOM 814 C C . GLY A 1 103 ? 12.452 4.430 -12.767 1.00 84.94 103 GLY A C 1
ATOM 815 O O . GLY A 1 103 ? 13.180 4.960 -13.606 1.00 84.94 103 GLY A O 1
ATOM 816 N N . MET A 1 104 ? 11.365 5.048 -12.294 1.00 86.81 104 MET A N 1
ATOM 817 C CA . MET A 1 104 ? 11.043 6.428 -12.655 1.00 86.81 104 MET A CA 1
ATOM 818 C C . MET A 1 104 ? 12.093 7.400 -12.112 1.00 86.81 104 MET A C 1
ATOM 820 O O . MET A 1 104 ? 12.476 7.331 -10.943 1.00 86.81 104 MET A O 1
ATOM 824 N N . ARG A 1 105 ? 12.516 8.358 -12.942 1.00 82.38 105 ARG A N 1
ATOM 825 C CA . ARG A 1 105 ? 13.359 9.492 -12.514 1.00 82.38 105 ARG A CA 1
ATOM 826 C C . ARG A 1 105 ? 12.557 10.768 -12.307 1.00 82.38 105 ARG A C 1
ATOM 828 O O . ARG A 1 105 ? 12.978 11.657 -11.573 1.00 82.38 105 ARG A O 1
ATOM 835 N N . GLN A 1 106 ? 11.409 10.847 -12.962 1.00 78.81 106 GLN A N 1
ATOM 836 C CA . GLN A 1 106 ? 10.530 12.003 -12.970 1.00 78.81 106 GLN A CA 1
ATOM 837 C C . GLN A 1 106 ? 9.085 11.540 -12.876 1.00 78.81 106 GLN A C 1
ATOM 839 O O . GLN A 1 106 ? 8.718 10.548 -13.495 1.00 78.81 106 GLN A O 1
ATOM 844 N N . LEU A 1 107 ? 8.265 12.271 -12.126 1.00 70.38 107 LEU A N 1
ATOM 845 C CA . LEU A 1 107 ? 6.822 12.054 -12.099 1.00 70.38 107 LEU A CA 1
ATOM 846 C C . LEU A 1 107 ? 6.198 12.563 -13.401 1.00 70.38 107 LEU A C 1
ATOM 848 O O . LEU A 1 107 ? 6.547 13.646 -13.876 1.00 70.38 107 LEU A O 1
ATOM 852 N N . GLY A 1 108 ? 5.261 11.801 -13.966 1.00 65.56 108 GLY A N 1
ATOM 853 C CA . GLY A 1 108 ? 4.458 12.274 -15.086 1.00 65.56 108 GLY A CA 1
ATOM 854 C C . GLY A 1 108 ? 3.615 13.505 -14.705 1.00 65.56 108 GLY A C 1
ATOM 855 O O . GLY A 1 108 ? 3.337 13.728 -13.518 1.00 65.56 108 GLY A O 1
ATOM 856 N N . PRO A 1 109 ? 3.169 14.312 -15.687 1.00 55.22 109 PRO A N 1
ATOM 857 C CA . PRO A 1 109 ? 2.278 15.440 -15.428 1.00 55.22 109 PRO A CA 1
ATOM 858 C C . PRO A 1 109 ? 0.997 14.934 -14.746 1.00 55.22 109 PRO A C 1
ATOM 860 O O . PRO A 1 109 ? 0.267 14.136 -15.326 1.00 55.22 109 PRO A O 1
ATOM 863 N N . GLY A 1 110 ? 0.746 15.357 -13.504 1.00 57.47 110 GLY A N 1
ATOM 864 C CA . GLY A 1 110 ? -0.408 14.910 -12.709 1.00 57.47 110 GLY A CA 1
ATOM 865 C C . GLY A 1 110 ? -0.110 13.878 -11.614 1.00 57.47 110 GLY A C 1
ATOM 866 O O . GLY A 1 110 ? -1.034 13.464 -10.927 1.00 57.47 110 GLY A O 1
ATOM 867 N N . GLY A 1 111 ? 1.148 13.468 -11.411 1.00 58.19 111 GLY A N 1
ATOM 868 C CA . GLY A 1 111 ? 1.567 12.680 -10.238 1.00 58.19 111 GLY A CA 1
ATOM 869 C C . GLY A 1 111 ? 1.189 11.192 -10.249 1.00 58.19 111 GLY A C 1
ATOM 870 O O . GLY A 1 111 ? 1.742 10.435 -9.459 1.00 58.19 111 GLY A O 1
ATOM 871 N N . GLU A 1 112 ? 0.313 10.762 -11.160 1.00 60.56 112 GLU A N 1
ATOM 872 C CA . GLU A 1 112 ? -0.066 9.350 -11.359 1.00 60.56 112 GLU A CA 1
ATOM 873 C C . GLU A 1 112 ? 0.550 8.724 -12.623 1.00 60.56 112 GLU A C 1
ATOM 875 O O . GLU A 1 112 ? 0.478 7.512 -12.828 1.00 60.56 112 GLU A O 1
ATOM 880 N N . GLY A 1 113 ? 1.147 9.544 -13.492 1.00 65.31 113 GLY A N 1
ATOM 881 C CA . GLY A 1 113 ? 1.770 9.086 -14.730 1.00 65.31 113 GLY A CA 1
ATOM 882 C C . GLY A 1 113 ? 3.159 8.498 -14.491 1.00 65.31 113 GLY A C 1
ATOM 883 O O . GLY A 1 113 ? 3.984 9.126 -13.826 1.00 65.31 113 GLY A O 1
ATOM 884 N N . GLY A 1 114 ? 3.413 7.325 -15.075 1.00 72.81 114 GLY A N 1
ATOM 885 C CA . GLY A 1 114 ? 4.739 6.712 -15.132 1.00 72.81 114 GLY A CA 1
ATOM 886 C C . GLY A 1 114 ? 5.747 7.538 -15.941 1.00 72.81 114 GLY A C 1
ATOM 887 O O . GLY A 1 114 ? 5.367 8.353 -16.784 1.00 72.81 114 GLY A O 1
ATOM 888 N N . ASP A 1 115 ? 7.040 7.317 -15.711 1.00 79.69 115 ASP A N 1
ATOM 889 C CA . ASP A 1 115 ? 8.111 7.872 -16.547 1.00 79.69 115 ASP A CA 1
ATOM 890 C C . ASP A 1 115 ? 8.053 7.139 -17.899 1.00 79.69 115 ASP A C 1
ATOM 892 O O . ASP A 1 115 ? 8.082 5.907 -17.908 1.00 79.69 115 ASP A O 1
ATOM 896 N N . PRO A 1 116 ? 7.943 7.832 -19.049 1.00 78.31 116 PRO A N 1
ATOM 897 C CA . PRO A 1 116 ? 7.949 7.168 -20.355 1.00 78.31 116 PRO A CA 1
ATOM 898 C C . PRO A 1 116 ? 9.290 6.477 -20.658 1.00 78.31 116 PRO A C 1
ATOM 900 O O . PRO A 1 116 ? 9.358 5.612 -21.532 1.00 78.31 116 PRO A O 1
ATOM 903 N N . SER A 1 117 ? 10.351 6.854 -19.941 1.00 82.81 117 SER A N 1
ATOM 904 C CA . SER A 1 117 ? 11.728 6.394 -20.117 1.00 82.81 117 SER A CA 1
ATOM 905 C C . SER A 1 117 ? 12.392 6.071 -18.765 1.00 82.81 117 SER A C 1
ATOM 907 O O . SER A 1 117 ? 13.364 6.739 -18.377 1.00 82.81 117 SER A O 1
ATOM 909 N N . PRO A 1 118 ? 11.882 5.064 -18.028 1.00 88.00 118 PRO A N 1
ATOM 910 C CA . PRO A 1 118 ? 12.447 4.679 -16.744 1.00 88.00 118 PRO A CA 1
ATOM 911 C C . PRO A 1 118 ? 13.810 4.004 -16.943 1.00 88.00 118 PRO A C 1
ATOM 913 O O . PRO A 1 118 ? 14.077 3.415 -17.991 1.00 88.00 118 PRO A O 1
ATOM 916 N N . ILE A 1 119 ? 14.667 4.055 -15.922 1.00 90.62 119 ILE A N 1
ATOM 917 C CA . ILE A 1 119 ? 16.003 3.430 -15.967 1.00 90.62 119 ILE A CA 1
ATOM 918 C C . ILE A 1 119 ? 15.948 1.895 -16.009 1.00 90.62 119 ILE A C 1
ATOM 920 O O . ILE A 1 119 ? 16.862 1.262 -16.523 1.00 90.62 119 ILE A O 1
ATOM 924 N N . PHE A 1 120 ? 14.876 1.305 -15.481 1.00 91.50 120 PHE A N 1
ATOM 925 C CA . PHE A 1 120 ? 14.550 -0.120 -15.533 1.00 91.50 120 PHE A CA 1
ATOM 926 C C . PHE A 1 120 ? 13.048 -0.292 -15.294 1.00 91.50 120 PHE A C 1
ATOM 928 O O . PHE A 1 120 ? 12.391 0.612 -14.782 1.00 91.50 120 PHE A O 1
ATOM 935 N N . ARG A 1 121 ? 12.497 -1.468 -15.592 1.00 91.81 121 ARG A N 1
ATOM 936 C CA . ARG A 1 121 ? 11.100 -1.822 -15.278 1.00 91.81 121 ARG A CA 1
ATOM 937 C C . ARG A 1 121 ? 11.033 -2.863 -14.162 1.00 91.81 121 ARG A C 1
ATOM 939 O O . ARG A 1 121 ? 11.943 -3.676 -14.014 1.00 91.81 121 ARG A O 1
ATOM 946 N N . ILE A 1 122 ? 9.944 -2.900 -13.395 1.00 94.25 122 ILE A N 1
ATOM 947 C CA . ILE A 1 122 ? 9.695 -4.033 -12.488 1.00 94.25 122 ILE A CA 1
ATOM 948 C C . ILE A 1 122 ? 9.138 -5.199 -13.313 1.00 94.25 122 ILE A C 1
ATOM 950 O O . ILE A 1 122 ? 8.004 -5.143 -13.782 1.00 94.25 122 ILE A O 1
ATOM 954 N N . GLY A 1 123 ? 9.941 -6.249 -13.504 1.00 93.56 123 GLY A N 1
ATOM 955 C CA . GLY A 1 123 ? 9.534 -7.464 -14.222 1.00 93.56 123 GLY A CA 1
ATOM 956 C C . GLY A 1 123 ? 8.892 -8.517 -13.315 1.00 93.56 123 GLY A C 1
ATOM 957 O O . GLY A 1 123 ? 8.050 -9.295 -13.760 1.00 93.56 123 GLY A O 1
ATOM 958 N N . LYS A 1 124 ? 9.262 -8.530 -12.029 1.00 94.94 124 LYS A N 1
ATOM 959 C CA . LYS A 1 124 ? 8.692 -9.415 -11.005 1.00 94.94 124 LYS A CA 1
ATOM 960 C C . LYS A 1 124 ? 8.498 -8.650 -9.698 1.00 94.94 124 LYS A C 1
ATOM 962 O O . LYS A 1 124 ? 9.361 -7.872 -9.301 1.00 94.94 124 LYS A O 1
ATOM 967 N N . LEU A 1 125 ? 7.377 -8.910 -9.029 1.00 93.88 125 LEU A N 1
ATOM 968 C CA . LEU A 1 125 ? 7.002 -8.303 -7.754 1.00 93.88 125 LEU A CA 1
ATOM 969 C C . LEU A 1 125 ? 6.782 -9.393 -6.698 1.00 93.88 125 LEU A C 1
ATOM 971 O O . LEU A 1 125 ? 5.891 -10.229 -6.850 1.00 93.88 125 LEU A O 1
ATOM 975 N N . GLU A 1 126 ? 7.566 -9.382 -5.624 1.00 93.56 126 GLU A N 1
ATOM 976 C CA . GLU A 1 126 ? 7.351 -10.232 -4.450 1.00 93.56 126 GLU A CA 1
ATOM 977 C C . GLU A 1 126 ? 6.546 -9.475 -3.396 1.00 93.56 126 GLU A C 1
ATOM 979 O O . GLU A 1 126 ? 7.075 -8.763 -2.540 1.00 93.56 126 GLU A O 1
ATOM 984 N N . LEU A 1 127 ? 5.227 -9.633 -3.482 1.00 90.94 127 LEU A N 1
ATOM 985 C CA . LEU A 1 127 ? 4.280 -8.938 -2.626 1.00 90.94 127 LEU A CA 1
ATOM 986 C C . LEU A 1 127 ? 4.071 -9.662 -1.296 1.00 90.94 127 LEU A C 1
ATOM 988 O O . LEU A 1 127 ? 3.628 -10.811 -1.253 1.00 90.94 127 LEU A O 1
ATOM 992 N N . ARG A 1 128 ? 4.332 -8.95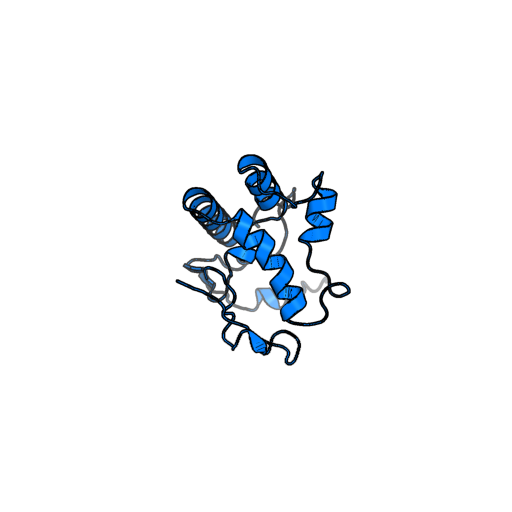8 -0.196 1.00 88.44 128 ARG A N 1
ATOM 993 C CA . ARG A 1 128 ? 4.122 -9.462 1.161 1.00 88.44 128 ARG A CA 1
ATOM 994 C C . ARG A 1 128 ? 2.762 -9.016 1.665 1.00 88.44 128 ARG A C 1
ATOM 996 O O . ARG A 1 128 ? 2.462 -7.824 1.731 1.00 88.44 128 ARG A O 1
ATOM 1003 N N . PHE A 1 129 ? 1.937 -9.988 2.021 1.00 79.81 129 PHE A N 1
ATOM 1004 C CA . PHE A 1 129 ? 0.686 -9.726 2.709 1.00 79.81 129 PHE A CA 1
ATOM 1005 C C . PHE A 1 129 ? 1.045 -9.393 4.145 1.00 79.81 129 PHE A C 1
ATOM 1007 O O . PHE A 1 129 ? 1.626 -10.223 4.849 1.00 79.81 129 PHE A O 1
ATOM 1014 N N . ASN A 1 130 ? 0.720 -8.171 4.552 1.00 68.12 130 ASN A N 1
ATOM 1015 C CA . ASN A 1 130 ? 0.735 -7.830 5.959 1.00 68.12 130 ASN A CA 1
ATOM 1016 C C . ASN A 1 130 ? -0.165 -8.827 6.731 1.00 68.12 130 ASN A C 1
ATOM 1018 O O . ASN A 1 130 ? -1.095 -9.403 6.156 1.00 68.12 130 ASN A O 1
ATOM 1022 N N . PRO A 1 131 ? 0.152 -9.120 7.995 1.00 55.00 131 PRO A N 1
ATOM 1023 C CA . PRO A 1 131 ? 0.826 -8.229 8.917 1.00 55.00 131 PRO A CA 1
ATOM 1024 C C . PRO A 1 131 ? 2.340 -8.262 8.727 1.00 55.00 131 PRO A C 1
ATOM 1026 O O . PRO A 1 131 ? 2.935 -9.316 8.474 1.00 55.00 131 PRO A O 1
ATOM 1029 N N . LEU A 1 132 ? 2.977 -7.102 8.884 1.00 53.38 132 LEU A N 1
ATOM 1030 C CA . LEU A 1 132 ? 4.364 -7.036 9.322 1.00 53.38 132 LEU A CA 1
ATOM 1031 C C . LEU A 1 132 ? 4.402 -7.953 10.536 1.00 53.38 132 LEU A C 1
ATOM 1033 O O . LEU A 1 132 ? 3.742 -7.644 11.526 1.00 53.38 132 LEU A O 1
ATOM 1037 N N . LYS A 1 133 ? 5.023 -9.133 10.373 1.00 45.78 133 LYS A N 1
ATOM 1038 C CA . LYS A 1 133 ? 5.055 -10.219 11.358 1.00 45.78 133 LYS A CA 1
ATOM 1039 C C . LYS A 1 133 ? 5.070 -9.589 12.736 1.00 45.78 133 LYS A C 1
ATOM 1041 O O . LYS A 1 133 ? 6.039 -8.903 13.005 1.00 45.78 133 LYS A O 1
ATOM 1046 N N . ARG A 1 134 ? 4.020 -9.752 13.541 1.00 51.19 134 ARG A N 1
ATOM 1047 C CA . ARG A 1 134 ? 4.038 -9.430 14.963 1.00 51.19 134 ARG A CA 1
ATOM 1048 C C . ARG A 1 134 ? 4.418 -10.726 15.663 1.00 51.19 134 ARG A C 1
ATOM 1050 O O . ARG A 1 134 ? 3.541 -11.509 15.922 1.00 51.19 134 ARG A O 1
ATOM 1057 N N . THR A 1 135 ? 5.699 -11.049 15.836 1.00 39.91 135 THR A N 1
ATOM 1058 C CA . THR A 1 135 ? 6.141 -12.305 16.481 1.00 39.91 135 THR A CA 1
ATOM 1059 C C . THR A 1 135 ? 6.712 -12.019 17.862 1.00 39.91 135 THR A C 1
ATOM 1061 O O . THR A 1 135 ? 7.899 -11.725 17.994 1.00 39.91 135 THR A O 1
ATOM 1064 N N . GLY A 1 136 ? 5.873 -12.133 18.883 1.00 45.97 136 GLY A N 1
ATOM 1065 C CA . GLY A 1 136 ? 6.277 -12.047 20.285 1.00 45.97 136 GLY A CA 1
ATOM 1066 C C . GLY A 1 136 ? 5.073 -12.147 21.206 1.00 45.97 136 GLY A C 1
ATOM 1067 O O . GLY A 1 136 ? 3.932 -12.076 20.768 1.00 45.97 136 GLY A O 1
ATOM 1068 N N . ALA A 1 137 ? 5.296 -12.404 22.485 1.00 47.09 137 ALA A N 1
ATOM 1069 C CA . ALA A 1 137 ? 4.188 -12.709 23.372 1.00 47.09 137 ALA A CA 1
ATOM 1070 C C . ALA A 1 137 ? 3.429 -11.435 23.780 1.00 47.09 137 ALA A C 1
ATOM 1072 O O . ALA A 1 137 ? 4.030 -10.491 24.283 1.00 47.09 137 ALA A O 1
ATOM 1073 N N . VAL A 1 138 ? 2.108 -11.436 23.601 1.00 51.38 138 VAL A N 1
ATOM 1074 C CA . VAL A 1 138 ? 1.118 -10.390 23.953 1.00 51.38 138 VAL A CA 1
ATOM 1075 C C . VAL A 1 138 ? 1.452 -9.553 25.188 1.00 51.38 138 VAL A C 1
ATOM 1077 O O . VAL A 1 138 ? 1.282 -8.337 25.202 1.00 51.38 138 VAL A O 1
ATOM 1080 N N . PHE A 1 139 ? 1.903 -10.223 26.248 1.00 54.31 139 PHE A N 1
ATOM 1081 C CA . PHE A 1 139 ? 2.137 -9.642 27.567 1.00 54.31 139 PHE A CA 1
ATOM 1082 C C . PHE A 1 139 ? 3.379 -8.746 27.632 1.00 54.31 139 PHE A C 1
ATOM 1084 O O . PHE A 1 139 ? 3.595 -8.079 28.639 1.00 54.31 139 PHE A O 1
ATOM 1091 N N . LEU A 1 140 ? 4.189 -8.718 26.575 1.00 51.66 140 LEU A N 1
ATOM 1092 C CA . LEU A 1 140 ? 5.356 -7.854 26.471 1.00 51.66 140 LEU A CA 1
ATOM 1093 C C . LEU A 1 140 ? 5.045 -6.523 25.768 1.00 51.66 140 LEU A C 1
ATOM 1095 O O . LEU A 1 140 ? 5.947 -5.688 25.706 1.00 51.66 140 LEU A O 1
ATOM 1099 N N . LYS A 1 141 ? 3.807 -6.300 25.284 1.00 53.28 141 LYS A N 1
ATOM 1100 C CA . LYS A 1 141 ? 3.396 -5.077 24.571 1.00 53.28 141 LYS A CA 1
ATOM 1101 C C . LYS A 1 141 ? 3.759 -3.813 25.356 1.00 53.28 141 LYS A C 1
ATOM 1103 O O . LYS A 1 141 ? 3.241 -3.593 26.448 1.00 53.28 141 LYS A O 1
ATOM 1108 N N . GLY A 1 142 ? 4.651 -2.991 24.796 1.00 56.03 142 GLY A N 1
ATOM 1109 C CA . GLY A 1 142 ? 5.120 -1.739 25.403 1.00 56.03 142 GLY A CA 1
ATOM 1110 C C . GLY A 1 142 ? 6.299 -1.864 26.382 1.00 56.03 142 GLY A C 1
ATOM 1111 O O . GLY A 1 142 ? 6.723 -0.851 26.931 1.00 56.03 142 GLY A O 1
ATOM 1112 N N . GLN A 1 143 ? 6.849 -3.064 26.612 1.00 54.34 143 GLN A N 1
ATOM 1113 C CA . GLN A 1 143 ? 8.065 -3.260 27.424 1.00 54.34 143 GLN A CA 1
ATOM 1114 C C . GLN A 1 143 ? 9.349 -3.347 26.586 1.00 54.34 143 GLN A C 1
ATOM 1116 O O . GLN A 1 143 ? 10.434 -3.093 27.103 1.00 54.34 143 GLN A O 1
ATOM 1121 N N . HIS A 1 144 ? 9.241 -3.709 25.308 1.00 49.59 144 HIS A N 1
ATOM 1122 C CA . HIS A 1 144 ? 10.351 -3.779 24.357 1.00 49.59 144 HIS A CA 1
ATOM 1123 C C . HIS A 1 144 ? 9.885 -3.176 23.028 1.00 49.59 144 HIS A C 1
ATOM 1125 O O . HIS A 1 144 ? 8.709 -3.256 22.703 1.00 49.59 144 HIS A O 1
ATOM 1131 N N . ALA A 1 145 ? 10.782 -2.587 22.238 1.00 43.00 145 ALA A N 1
ATOM 1132 C CA . ALA A 1 145 ? 10.438 -2.257 20.859 1.00 43.00 145 ALA A CA 1
ATOM 1133 C C . ALA A 1 145 ? 10.375 -3.567 20.060 1.00 43.00 145 ALA A C 1
ATOM 1135 O O . ALA A 1 145 ? 11.419 -4.145 19.748 1.00 43.00 145 ALA A O 1
ATOM 1136 N N . GLY A 1 146 ? 9.171 -4.054 19.755 1.00 43.41 146 GLY A N 1
ATOM 1137 C CA . GLY A 1 146 ? 9.003 -5.187 18.852 1.00 43.41 146 GLY A CA 1
ATOM 1138 C C . GLY A 1 146 ? 7.787 -6.076 19.103 1.00 43.41 146 GLY A C 1
ATOM 1139 O O . GLY A 1 146 ? 7.635 -6.637 20.175 1.00 43.41 146 GLY A O 1
ATOM 1140 N N . LEU A 1 147 ? 7.047 -6.306 18.014 1.00 53.41 147 LEU A N 1
ATOM 1141 C CA . LEU A 1 147 ? 6.426 -7.565 17.582 1.00 53.41 147 LEU A CA 1
ATOM 1142 C C . LEU A 1 147 ? 5.660 -8.384 18.646 1.00 53.41 147 LEU A C 1
ATOM 1144 O O . LEU A 1 147 ? 6.259 -9.172 19.364 1.00 53.41 147 LEU A O 1
ATOM 1148 N N . TYR A 1 148 ? 4.319 -8.325 18.638 1.00 50.44 148 TYR A N 1
ATOM 1149 C CA . TYR A 1 148 ? 3.443 -9.121 19.522 1.00 50.44 148 TYR A CA 1
ATOM 1150 C C . TYR A 1 148 ? 2.330 -9.872 18.764 1.00 50.44 148 TYR A C 1
ATOM 1152 O O . TYR A 1 148 ? 1.400 -9.236 18.266 1.00 50.44 148 TYR A O 1
ATOM 1160 N N . ASP A 1 149 ? 2.425 -11.202 18.680 1.00 43.94 149 ASP A N 1
ATOM 1161 C CA . ASP A 1 149 ? 1.442 -12.094 18.049 1.00 43.94 149 ASP A CA 1
ATOM 1162 C C . ASP A 1 149 ? 0.357 -12.435 19.070 1.00 43.94 149 ASP A C 1
ATOM 1164 O O . ASP A 1 149 ? 0.602 -13.121 20.068 1.00 43.94 149 ASP A O 1
ATOM 1168 N N . VAL A 1 150 ? -0.840 -11.930 18.813 1.00 44.09 150 VAL A N 1
ATOM 1169 C CA . VAL A 1 150 ? -2.093 -12.439 19.360 1.00 44.09 150 VAL A CA 1
ATOM 1170 C C . VAL A 1 150 ? -2.912 -12.880 18.171 1.00 44.09 150 VAL A C 1
ATOM 1172 O O . VAL A 1 150 ? -3.307 -12.050 17.363 1.00 44.09 150 VAL A O 1
ATOM 1175 N N . ASP A 1 151 ? -3.201 -14.168 18.094 1.00 38.50 151 ASP A N 1
ATOM 1176 C CA . ASP A 1 151 ? -4.376 -14.654 17.381 1.00 38.50 151 ASP A CA 1
ATOM 1177 C C . ASP A 1 151 ? -4.333 -14.538 15.842 1.00 38.50 151 ASP A C 1
ATOM 1179 O O . ASP A 1 151 ? -5.020 -13.737 15.208 1.00 38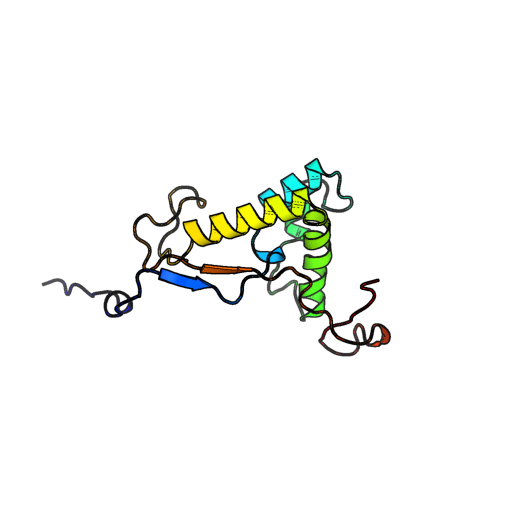.50 151 ASP A O 1
ATOM 1183 N N . ARG A 1 152 ? -3.646 -15.497 15.212 1.00 34.56 152 ARG A N 1
ATOM 1184 C CA . ARG A 1 152 ? -4.267 -16.226 14.096 1.00 34.56 152 ARG A CA 1
ATOM 1185 C C . ARG A 1 152 ? -4.860 -17.523 14.645 1.00 34.56 152 ARG A C 1
ATOM 1187 O O . ARG A 1 152 ? -4.135 -18.501 14.813 1.00 34.56 152 ARG A O 1
ATOM 1194 N N . ILE A 1 153 ? -6.158 -17.494 14.956 1.00 34.41 153 ILE A N 1
ATOM 1195 C CA . ILE A 1 153 ? -7.009 -18.696 14.942 1.00 34.41 153 ILE A CA 1
ATOM 1196 C C . ILE A 1 153 ? -7.299 -19.031 13.478 1.00 34.41 153 ILE A C 1
ATOM 1198 O O . ILE A 1 153 ? -7.574 -18.075 12.714 1.00 34.41 153 ILE A O 1
#

Sequence (153 aa):
MSKNSVDPKDEINWPETVTELHVHLGGSVPLYRLWEMGIERGVRGIGSDYQDFLEITKIESNKVKDLDSYLEVYDKIELIQSGPEAVRRSIMIAILGAYLTGGMRQLGPGGEGGDPSPIFRIGKLELRFNPLKRTGAVFLKGQHAGLYDVDRI

Nearest PDB structures (foldseek):
  1fkw-assembly1_A  TM=7.138E-01  e=2.109E-02  Mus musculus
  7rtg-assembly1_A  TM=7.328E-01  e=2.109E-02  Homo sapiens
  6n9m-assembly1_A  TM=7.913E-01  e=7.590E-02  Salmonella enterica subsp. enterica serovar Typhimurium str. LT2
  1uml-assembly1_A  TM=7.155E-01  e=6.321E-02  Bos taurus
  3km8-assembly2_B  TM=5.512E-01  e=1.376E-02  Mus musculus

pLDDT: mean 79.84, std 17.84, range [34.41, 96.75]

Foldseek 3Di:
DDPPPDDVLNVDQDDQADAAADAELLPQADQVVLVVLCVVVVPPDCDPDSVSNCVLQPDDPVQDDAPVSVLNSSVSSCVSCDDDPSVVVSVVSNVLSQQQAPQAPDADVPRSGRHPDGSHGHPHYDYDYDDPAQDDDPVCVPVDRGHHDDDPD

Solvent-accessible surface area (backbone atoms only — not comparable to full-atom values): 9268 Å² total; per-residue (Å²): 134,83,79,82,77,72,56,77,74,77,73,54,89,63,53,74,55,43,70,47,77,83,44,46,53,65,78,41,47,57,68,70,57,50,49,52,45,21,61,78,67,65,57,80,90,54,56,94,49,72,66,49,29,44,70,64,61,59,88,44,84,91,74,40,87,50,66,59,60,49,50,58,38,45,58,56,45,46,60,45,36,52,60,74,67,38,39,53,52,39,52,52,44,30,53,51,46,42,55,40,53,28,45,43,87,51,75,23,92,84,74,77,39,43,35,96,77,37,67,24,36,48,73,43,78,45,75,37,74,63,69,78,77,36,73,35,63,58,90,48,74,88,78,54,91,65,41,52,45,71,82,87,128

Secondary structure (DSSP, 8-state):
-------GGGGS---SEEEEEEEEGGGSS-HHHHHHHHHHTT-SSS-SSHHHHHHHH---TTT--SHHHHHHHHHHHHHHH-SHHHHHHHHHHHHHHHHHHTT-SSPPTTSSPPPSS-SSEEEEEEEEPSP----SBGGGBTTBSS--B----